Protein AF-A0A932VDC8-F1 (afdb_monomer_lite)

Radius of gyration: 14.61 Å; chains: 1; bounding box: 31×28×35 Å

Foldseek 3Di:
DPPVVVVVVVVQQAAQKDADPPPGIFGDDPDPVVRVVVRVVVVVVVVVVVVVVVVDDDDDDDPVVVVVVVVVCVVVVHDGSNRD

Structure (mmCIF, N/CA/C/O backbone):
data_AF-A0A932VDC8-F1
#
_entry.id   AF-A0A932VDC8-F1
#
loop_
_atom_site.group_PDB
_atom_site.id
_atom_site.type_symbol
_atom_site.label_atom_id
_atom_site.label_alt_id
_atom_site.label_comp_id
_atom_site.label_asym_id
_atom_site.label_entity_id
_atom_site.label_seq_id
_atom_site.pdbx_PDB_ins_code
_atom_site.Cartn_x
_atom_site.Cartn_y
_atom_site.Cartn_z
_atom_site.occupancy
_atom_site.B_iso_or_equiv
_atom_site.auth_seq_id
_atom_site.auth_comp_id
_atom_site.auth_asym_id
_atom_site.auth_atom_id
_atom_site.pdbx_PDB_model_num
ATOM 1 N N . MET A 1 1 ? 9.263 -21.462 12.303 1.00 43.41 1 MET A N 1
ATOM 2 C CA . MET A 1 1 ? 10.154 -20.406 11.784 1.00 43.41 1 MET A CA 1
ATOM 3 C C . MET A 1 1 ? 9.851 -20.283 10.303 1.00 43.41 1 MET A C 1
ATOM 5 O O . MET A 1 1 ? 10.147 -21.209 9.560 1.00 43.41 1 MET A O 1
ATOM 9 N N . VAL A 1 2 ? 9.080 -19.271 9.906 1.00 54.66 2 VAL A N 1
ATOM 10 C CA . VAL A 1 2 ? 8.683 -19.103 8.499 1.00 54.66 2 VAL A CA 1
ATOM 11 C C . VAL A 1 2 ? 9.926 -18.638 7.748 1.00 54.66 2 VAL A C 1
ATOM 13 O O . VAL A 1 2 ? 10.562 -17.690 8.189 1.00 54.66 2 VAL A O 1
ATOM 16 N N . ASN A 1 3 ? 10.309 -19.325 6.675 1.00 58.72 3 ASN A N 1
ATOM 17 C CA . ASN A 1 3 ? 11.475 -18.940 5.885 1.00 58.72 3 ASN A CA 1
ATOM 18 C C . ASN A 1 3 ? 11.149 -17.620 5.158 1.00 58.72 3 ASN A C 1
ATOM 20 O O . ASN A 1 3 ? 10.338 -17.612 4.228 1.00 58.72 3 ASN A O 1
ATOM 24 N N . GLU A 1 4 ? 11.716 -16.502 5.615 1.00 60.88 4 GLU A N 1
ATOM 25 C CA . GLU A 1 4 ? 11.383 -15.137 5.169 1.00 60.88 4 GLU A CA 1
ATOM 26 C C . GLU A 1 4 ? 11.448 -14.923 3.637 1.00 60.88 4 GLU A C 1
ATOM 28 O O . GLU A 1 4 ? 10.536 -14.287 3.096 1.00 60.88 4 GLU A O 1
ATOM 33 N N . PRO A 1 5 ? 12.402 -15.516 2.883 1.00 69.38 5 PRO A N 1
ATOM 34 C CA . PRO A 1 5 ? 12.442 -15.422 1.421 1.00 69.38 5 PRO A CA 1
ATOM 35 C C . PRO A 1 5 ? 11.224 -16.057 0.735 1.00 69.38 5 PRO A C 1
ATOM 37 O O . PRO A 1 5 ? 10.724 -15.542 -0.266 1.00 69.38 5 PRO A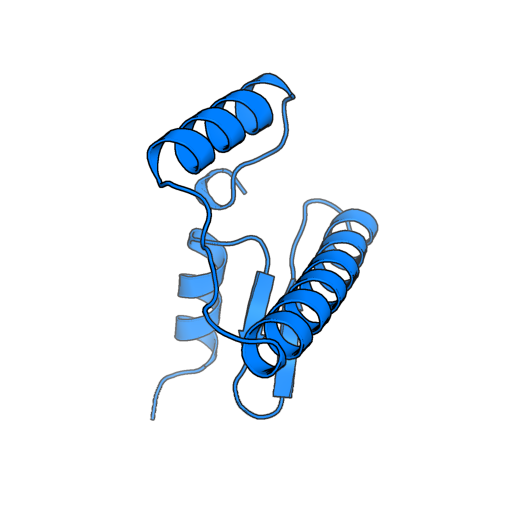 O 1
ATOM 40 N N . ALA A 1 6 ? 10.707 -17.164 1.278 1.00 78.44 6 ALA A N 1
ATOM 41 C CA . ALA A 1 6 ? 9.551 -17.854 0.708 1.00 78.44 6 ALA A CA 1
ATOM 42 C C . ALA A 1 6 ? 8.259 -17.042 0.899 1.00 78.44 6 ALA A C 1
ATOM 44 O O . ALA A 1 6 ? 7.408 -17.004 0.007 1.00 78.44 6 ALA A O 1
ATOM 45 N N . ALA A 1 7 ? 8.133 -16.355 2.040 1.00 84.88 7 ALA A N 1
ATOM 46 C CA . ALA A 1 7 ? 7.008 -15.469 2.322 1.00 84.88 7 ALA A CA 1
ATOM 47 C C . ALA A 1 7 ? 7.009 -14.239 1.400 1.00 84.88 7 ALA A C 1
ATOM 49 O O . ALA A 1 7 ? 5.966 -13.902 0.833 1.00 84.88 7 ALA A O 1
ATOM 50 N N . LEU A 1 8 ? 8.178 -13.623 1.184 1.00 85.94 8 LEU A N 1
ATOM 51 C CA . LEU A 1 8 ? 8.318 -12.496 0.261 1.00 85.94 8 LEU A CA 1
ATOM 52 C C . LEU A 1 8 ? 7.987 -12.905 -1.179 1.00 85.94 8 LEU A C 1
ATOM 54 O O . LEU A 1 8 ? 7.202 -12.229 -1.837 1.00 85.94 8 LEU A O 1
ATOM 58 N N . GLY A 1 9 ? 8.487 -14.053 -1.647 1.00 87.31 9 GLY A N 1
ATOM 59 C CA . GLY A 1 9 ? 8.149 -14.573 -2.976 1.00 87.31 9 GLY A CA 1
ATOM 60 C C . GLY A 1 9 ? 6.651 -14.856 -3.162 1.00 87.31 9 GLY A C 1
ATOM 61 O O . GLY A 1 9 ? 6.107 -14.654 -4.246 1.00 87.31 9 GLY A O 1
ATOM 62 N N . ALA A 1 10 ? 5.947 -15.295 -2.114 1.00 87.62 10 ALA A N 1
ATOM 63 C CA . ALA A 1 10 ? 4.495 -15.470 -2.162 1.00 87.62 10 ALA A CA 1
ATOM 64 C C . ALA A 1 10 ? 3.736 -14.134 -2.201 1.00 87.62 10 ALA A C 1
ATOM 66 O O . ALA A 1 10 ? 2.725 -14.029 -2.895 1.00 87.62 10 ALA A O 1
ATOM 67 N N . ALA A 1 11 ? 4.214 -13.116 -1.482 1.00 88.19 11 ALA A N 1
ATOM 68 C CA . ALA A 1 11 ? 3.664 -11.766 -1.556 1.00 88.19 11 ALA A CA 1
ATOM 69 C C . ALA A 1 11 ? 3.909 -11.126 -2.935 1.00 88.19 11 ALA A C 1
ATOM 71 O O . ALA A 1 11 ? 2.990 -10.519 -3.486 1.00 88.19 11 ALA A O 1
ATOM 72 N N . ALA A 1 12 ? 5.096 -11.356 -3.512 1.00 87.81 12 ALA A N 1
ATOM 73 C CA . ALA A 1 12 ? 5.506 -10.887 -4.835 1.00 87.81 12 ALA A CA 1
ATOM 74 C C . ALA A 1 12 ? 4.508 -11.244 -5.940 1.00 87.81 12 ALA A C 1
ATOM 76 O O . ALA A 1 12 ? 4.185 -10.405 -6.770 1.00 87.81 12 ALA A O 1
ATOM 77 N N . ARG A 1 13 ? 3.955 -12.462 -5.888 1.00 87.00 13 ARG A N 1
ATOM 78 C CA . ARG A 1 13 ? 2.990 -12.968 -6.877 1.00 87.00 13 ARG A CA 1
ATOM 79 C C . ARG A 1 13 ? 1.572 -12.402 -6.750 1.00 87.00 13 ARG A C 1
ATOM 81 O O . ARG A 1 13 ? 0.745 -12.677 -7.607 1.00 87.00 13 ARG A O 1
ATOM 88 N N . ARG A 1 14 ? 1.245 -11.705 -5.656 1.00 87.12 14 ARG A N 1
ATOM 89 C CA . ARG A 1 14 ? -0.136 -11.267 -5.352 1.00 87.12 14 ARG A CA 1
ATOM 90 C C . ARG A 1 14 ? -0.306 -9.759 -5.280 1.00 87.12 14 ARG A C 1
ATOM 92 O O . ARG A 1 14 ? -1.424 -9.268 -5.388 1.00 87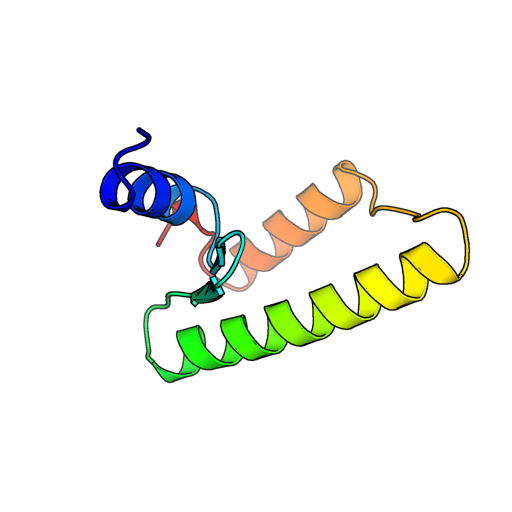.12 14 ARG A O 1
ATOM 99 N N . ALA A 1 15 ? 0.767 -9.028 -5.011 1.00 90.50 15 ALA A N 1
ATOM 100 C CA . ALA A 1 15 ? 0.726 -7.587 -4.813 1.00 90.50 15 ALA A CA 1
ATOM 101 C C . ALA A 1 15 ? 1.900 -6.908 -5.525 1.00 90.50 15 ALA A C 1
ATOM 103 O O . ALA A 1 15 ? 2.754 -7.567 -6.099 1.00 90.50 15 ALA A O 1
ATOM 104 N N . SER A 1 16 ? 1.935 -5.579 -5.529 1.00 92.19 16 SER A N 1
ATOM 105 C CA . SER A 1 16 ? 3.120 -4.828 -5.977 1.00 92.19 16 SER A CA 1
ATOM 106 C C . SER A 1 16 ? 3.959 -4.297 -4.810 1.00 92.19 16 SER A C 1
ATOM 108 O O . SER A 1 16 ? 4.990 -3.663 -5.025 1.00 92.19 16 SER A O 1
ATOM 110 N N . ALA A 1 17 ? 3.484 -4.528 -3.586 1.00 94.19 17 ALA A N 1
ATOM 111 C CA . ALA A 1 17 ? 4.144 -4.193 -2.339 1.00 94.19 17 ALA A CA 1
ATOM 112 C C . ALA A 1 17 ? 3.592 -5.062 -1.199 1.00 94.19 17 ALA A C 1
ATOM 114 O O . ALA A 1 17 ? 2.473 -5.576 -1.286 1.00 94.19 17 ALA A O 1
ATOM 115 N N . CYS A 1 18 ? 4.349 -5.209 -0.116 1.00 94.75 18 CYS A N 1
ATOM 116 C CA . CYS A 1 18 ? 3.902 -5.885 1.096 1.00 94.75 18 CYS A CA 1
ATOM 117 C C . CYS A 1 18 ? 4.450 -5.223 2.361 1.00 94.75 18 CYS A C 1
ATOM 119 O O . CYS A 1 18 ? 5.579 -4.732 2.385 1.00 94.75 18 CYS A O 1
ATOM 121 N N . LEU A 1 19 ? 3.651 -5.277 3.428 1.00 94.94 19 LEU A N 1
ATOM 122 C CA . LEU A 1 19 ? 4.070 -4.895 4.772 1.00 94.94 19 LEU A CA 1
ATOM 123 C C . LEU A 1 19 ? 4.811 -6.058 5.439 1.00 94.94 19 LEU A C 1
ATOM 125 O O . LEU A 1 19 ? 4.378 -7.209 5.359 1.00 94.94 19 LEU A O 1
ATOM 129 N N . VAL A 1 20 ? 5.896 -5.740 6.137 1.00 93.06 20 VAL A N 1
ATOM 130 C CA . VAL A 1 20 ? 6.701 -6.669 6.929 1.00 93.06 20 VAL A CA 1
ATOM 131 C C . VAL A 1 20 ? 6.519 -6.322 8.396 1.00 93.06 20 VAL A C 1
ATOM 133 O O . VAL A 1 20 ? 6.886 -5.234 8.845 1.00 93.06 20 VAL A O 1
ATOM 136 N N . GLN A 1 21 ? 5.944 -7.255 9.152 1.00 91.81 21 GLN A N 1
ATOM 137 C CA . GLN A 1 21 ? 5.696 -7.060 10.574 1.00 91.81 21 GLN A CA 1
ATOM 138 C C . GLN A 1 21 ? 7.002 -6.736 11.315 1.00 91.81 21 GLN A C 1
ATOM 140 O O . GLN A 1 21 ? 7.978 -7.472 11.208 1.00 91.81 21 GLN A O 1
ATOM 145 N N . GLY A 1 22 ? 7.000 -5.636 12.074 1.00 91.69 22 GLY A N 1
ATOM 146 C CA . GLY A 1 22 ? 8.154 -5.200 12.865 1.00 91.69 22 GLY A CA 1
ATOM 147 C C . GLY A 1 22 ? 9.296 -4.569 12.063 1.00 91.69 22 GLY A C 1
ATOM 148 O O . GLY A 1 22 ? 10.351 -4.335 12.641 1.00 91.69 22 GLY A O 1
ATOM 149 N N . ASN A 1 23 ? 9.111 -4.299 10.766 1.00 91.50 23 ASN A N 1
ATOM 150 C CA . ASN A 1 23 ? 10.141 -3.681 9.933 1.00 91.50 23 ASN A CA 1
ATOM 151 C C . ASN A 1 23 ? 9.579 -2.515 9.106 1.00 91.50 23 ASN A C 1
ATOM 153 O O . ASN A 1 23 ? 9.690 -1.362 9.510 1.00 91.50 23 ASN A O 1
ATOM 157 N N . GLY A 1 24 ? 8.937 -2.799 7.973 1.00 92.75 24 GLY A N 1
ATOM 158 C CA . GLY A 1 24 ? 8.530 -1.755 7.037 1.00 92.75 24 GLY A CA 1
ATOM 159 C C . GLY A 1 24 ? 7.851 -2.307 5.792 1.00 92.75 24 GLY A C 1
ATOM 160 O O . GLY A 1 24 ? 7.040 -3.228 5.879 1.00 92.75 24 GLY A O 1
ATOM 161 N N . VAL A 1 25 ? 8.176 -1.739 4.632 1.00 95.75 25 VAL A N 1
ATOM 162 C CA . VAL A 1 25 ? 7.534 -2.047 3.347 1.00 95.75 25 VAL A CA 1
ATOM 163 C C . VAL A 1 25 ? 8.570 -2.538 2.346 1.00 95.75 25 VAL A C 1
ATOM 165 O O . VAL A 1 25 ? 9.630 -1.936 2.200 1.00 95.75 25 VAL A O 1
ATOM 168 N N . PHE A 1 26 ? 8.229 -3.589 1.603 1.00 95.25 26 PHE A N 1
ATOM 169 C CA . PHE A 1 26 ? 8.883 -3.900 0.334 1.00 95.25 26 PHE A CA 1
ATOM 170 C C . PHE A 1 26 ? 7.941 -3.562 -0.814 1.00 95.25 26 PHE A C 1
ATOM 172 O O . PHE A 1 26 ? 6.757 -3.882 -0.743 1.00 95.25 26 PHE A O 1
ATOM 179 N N . ALA A 1 27 ? 8.468 -2.958 -1.875 1.00 94.69 27 ALA A N 1
ATOM 180 C CA . ALA A 1 27 ? 7.761 -2.727 -3.127 1.00 94.69 27 ALA A CA 1
ATOM 181 C C . ALA A 1 27 ? 8.678 -3.058 -4.305 1.00 94.69 27 ALA A C 1
ATOM 183 O O . ALA A 1 27 ? 9.901 -2.961 -4.208 1.00 94.69 27 ALA A O 1
ATOM 184 N N . TRP A 1 28 ? 8.079 -3.464 -5.414 1.00 92.44 28 TRP A N 1
ATOM 185 C CA . TRP A 1 28 ? 8.781 -3.814 -6.647 1.00 92.44 28 TRP A CA 1
ATOM 186 C C . TRP A 1 28 ? 8.098 -3.143 -7.829 1.00 92.44 28 TRP A C 1
ATOM 188 O O . TRP A 1 28 ? 6.981 -2.640 -7.705 1.00 92.44 28 TRP A O 1
ATOM 198 N N . GLY A 1 29 ? 8.768 -3.110 -8.975 1.00 90.06 29 GLY A N 1
ATOM 199 C CA . GLY A 1 29 ? 8.271 -2.523 -10.212 1.00 90.06 29 GLY A CA 1
ATOM 200 C C . GLY A 1 29 ? 9.225 -2.774 -11.370 1.00 90.06 29 GLY A C 1
ATOM 201 O O . GLY A 1 29 ? 10.334 -3.262 -11.173 1.00 90.06 29 GLY A O 1
ATOM 202 N N . THR A 1 30 ? 8.793 -2.429 -12.578 1.00 90.44 30 T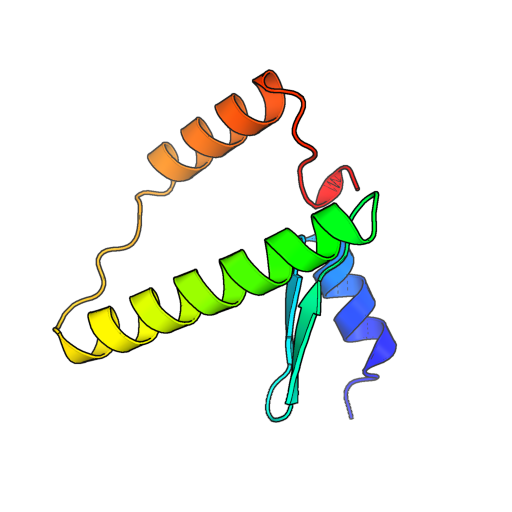HR A N 1
ATOM 203 C CA . THR A 1 30 ? 9.608 -2.535 -13.798 1.00 90.44 30 THR A CA 1
ATOM 204 C C . THR A 1 30 ? 10.700 -1.462 -13.869 1.00 90.44 30 THR A C 1
ATOM 206 O O . THR A 1 30 ? 11.576 -1.526 -14.725 1.00 90.44 30 THR A O 1
ATOM 209 N N . SER A 1 31 ? 10.652 -0.469 -12.977 1.00 93.25 31 SER A N 1
ATOM 210 C CA . SER A 1 31 ? 11.686 0.541 -12.768 1.00 93.25 31 SER A CA 1
ATOM 211 C C . SER A 1 31 ? 11.792 0.898 -11.283 1.00 93.25 31 SER A C 1
ATOM 213 O O . SER A 1 31 ? 10.845 0.705 -10.513 1.00 93.25 31 SER A O 1
ATOM 215 N N . VAL A 1 32 ? 12.941 1.452 -10.886 1.00 96.31 32 VAL A N 1
ATOM 216 C CA . VAL A 1 32 ? 13.156 1.967 -9.522 1.00 96.31 32 VAL A CA 1
ATOM 217 C C . VAL A 1 32 ? 12.141 3.060 -9.190 1.00 96.31 32 VAL A C 1
ATOM 219 O O . VAL A 1 32 ? 11.568 3.046 -8.107 1.00 96.31 32 VAL A O 1
ATOM 222 N N . GLU A 1 33 ? 11.863 3.955 -10.139 1.00 96.00 33 GLU A N 1
ATOM 223 C CA . GLU A 1 33 ? 10.845 5.000 -9.994 1.00 96.00 33 GLU A CA 1
ATOM 224 C C . GLU A 1 33 ? 9.463 4.403 -9.702 1.00 96.00 33 GLU A C 1
ATOM 226 O O . GLU A 1 33 ? 8.801 4.805 -8.750 1.00 96.00 33 GLU A O 1
ATOM 231 N N . GLN A 1 34 ? 9.043 3.380 -10.453 1.00 92.06 34 GLN A N 1
ATOM 232 C CA . GLN A 1 34 ? 7.756 2.731 -10.213 1.00 92.06 34 GLN A CA 1
ATOM 233 C C . GLN A 1 34 ? 7.707 2.054 -8.836 1.00 92.06 34 GLN A C 1
ATOM 235 O O . GLN A 1 34 ? 6.684 2.128 -8.152 1.00 92.06 34 GLN A O 1
ATOM 240 N N . ALA A 1 35 ? 8.788 1.387 -8.424 1.00 94.81 35 ALA A N 1
ATOM 241 C CA . ALA A 1 35 ? 8.876 0.789 -7.095 1.00 94.81 35 ALA A CA 1
ATOM 242 C C . ALA A 1 35 ? 8.788 1.863 -5.996 1.00 94.81 35 ALA A C 1
ATOM 244 O O . ALA A 1 35 ? 8.064 1.675 -5.021 1.00 94.81 35 ALA A O 1
ATOM 245 N N . TYR A 1 36 ? 9.448 3.008 -6.186 1.00 97.25 36 TYR A N 1
ATOM 246 C CA . TYR A 1 36 ? 9.415 4.137 -5.258 1.00 97.25 36 TYR A CA 1
ATOM 247 C C . TYR A 1 36 ? 8.012 4.745 -5.128 1.00 97.25 36 TYR A C 1
ATOM 249 O O . TYR A 1 36 ? 7.491 4.842 -4.020 1.00 97.25 36 TYR A O 1
ATOM 257 N N . LEU A 1 37 ? 7.338 5.029 -6.248 1.00 95.75 37 LEU A N 1
ATOM 258 C CA . LEU A 1 37 ? 5.954 5.527 -6.252 1.00 95.75 37 LEU A CA 1
ATOM 259 C C . LEU A 1 37 ? 4.985 4.565 -5.543 1.00 95.75 37 LEU A C 1
ATOM 261 O O . LEU A 1 37 ? 4.009 4.982 -4.922 1.00 95.75 37 LEU A O 1
ATOM 265 N N . ARG A 1 38 ? 5.246 3.254 -5.609 1.00 94.81 38 ARG A N 1
ATOM 266 C CA . ARG A 1 38 ? 4.462 2.247 -4.877 1.00 94.81 38 ARG A CA 1
ATOM 267 C C . ARG A 1 38 ? 4.720 2.290 -3.373 1.00 94.81 38 ARG A C 1
ATOM 269 O O . ARG A 1 38 ? 3.775 2.066 -2.623 1.00 94.81 38 ARG A O 1
ATOM 276 N N . VAL A 1 39 ? 5.942 2.596 -2.928 1.00 97.31 39 VAL A N 1
ATOM 277 C CA . VAL A 1 39 ? 6.226 2.845 -1.503 1.00 97.31 39 VAL A CA 1
ATOM 278 C C . VAL A 1 39 ? 5.457 4.072 -1.016 1.00 97.31 39 VAL A C 1
ATOM 280 O O . VAL A 1 39 ? 4.758 3.969 -0.010 1.00 97.31 39 VAL A O 1
ATOM 283 N N . GLU A 1 40 ? 5.508 5.189 -1.748 1.00 98.00 40 GLU A N 1
ATOM 284 C CA . GLU A 1 40 ? 4.756 6.406 -1.397 1.00 98.00 40 GLU A CA 1
ATOM 285 C C . GLU A 1 40 ? 3.249 6.141 -1.304 1.00 98.00 40 GLU A C 1
ATOM 287 O O . GLU A 1 40 ? 2.593 6.549 -0.344 1.00 98.00 40 GLU A O 1
ATOM 292 N N . LEU A 1 41 ? 2.697 5.397 -2.268 1.00 96.75 41 LEU A N 1
ATOM 293 C CA . LEU A 1 41 ? 1.286 5.023 -2.254 1.00 96.75 41 LEU A CA 1
ATOM 294 C C . LEU A 1 41 ? 0.932 4.165 -1.033 1.00 96.75 41 LEU A C 1
ATOM 296 O O . LEU A 1 41 ? -0.114 4.383 -0.422 1.00 96.75 41 LEU A O 1
ATOM 300 N N . VAL A 1 42 ? 1.771 3.187 -0.674 1.00 97.44 42 VAL A N 1
ATOM 301 C CA . VAL A 1 42 ? 1.537 2.351 0.512 1.00 97.44 42 VAL A CA 1
ATOM 302 C C . VAL A 1 42 ? 1.534 3.198 1.780 1.00 97.44 42 VAL A C 1
ATOM 304 O O . VAL A 1 42 ? 0.631 3.023 2.594 1.00 97.44 42 VAL A O 1
ATOM 307 N N . GLU A 1 43 ? 2.480 4.126 1.930 1.00 97.94 43 GLU A N 1
ATOM 308 C CA . GLU A 1 43 ? 2.534 5.032 3.083 1.00 97.94 43 GLU A CA 1
ATOM 309 C C . GLU A 1 43 ? 1.269 5.892 3.170 1.00 97.94 43 GLU A C 1
ATOM 311 O O . GLU A 1 43 ? 0.606 5.943 4.208 1.00 97.94 43 GLU A O 1
ATOM 316 N N . HIS A 1 44 ? 0.859 6.490 2.050 1.00 98.19 44 HIS A N 1
ATOM 317 C CA . HIS A 1 44 ? -0.345 7.313 2.005 1.00 98.19 44 HIS A CA 1
ATOM 318 C C . HIS A 1 44 ? -1.607 6.514 2.374 1.00 98.19 44 HIS A C 1
ATOM 320 O O . HIS A 1 44 ? -2.439 6.967 3.164 1.00 98.19 44 HIS A O 1
ATOM 326 N N . LEU A 1 45 ? -1.741 5.289 1.854 1.00 96.19 45 LEU A N 1
ATOM 327 C CA . LEU A 1 45 ? -2.857 4.401 2.185 1.00 96.19 45 LEU A CA 1
ATOM 328 C C . LEU A 1 45 ? -2.816 3.932 3.643 1.00 96.19 45 LEU A C 1
ATOM 330 O O . LEU A 1 45 ? -3.868 3.849 4.278 1.00 96.19 45 LEU A O 1
ATOM 334 N N . ALA A 1 46 ? -1.632 3.641 4.187 1.00 96.50 46 ALA A N 1
ATOM 335 C CA . ALA A 1 46 ? -1.464 3.264 5.586 1.00 96.50 46 ALA A CA 1
ATOM 336 C C . ALA A 1 46 ? -1.887 4.409 6.513 1.00 96.50 46 ALA A C 1
ATOM 338 O O . ALA A 1 46 ? -2.642 4.182 7.461 1.00 96.50 46 ALA A O 1
ATOM 339 N N . GLN A 1 47 ? -1.488 5.642 6.195 1.00 97.12 47 GLN A N 1
ATOM 340 C CA . GLN A 1 47 ? -1.901 6.834 6.927 1.00 97.12 47 GLN A CA 1
ATOM 341 C C . GLN A 1 47 ? -3.425 7.019 6.885 1.00 97.12 47 GLN A C 1
ATOM 343 O O . GLN A 1 47 ? -4.048 7.158 7.940 1.00 97.12 47 GLN A O 1
ATOM 348 N N . ILE A 1 48 ? -4.042 6.956 5.696 1.00 96.19 48 ILE A N 1
ATOM 349 C CA . ILE A 1 48 ? -5.507 7.028 5.545 1.00 96.19 48 ILE A CA 1
ATOM 350 C C . ILE A 1 48 ? -6.186 5.945 6.382 1.00 96.19 48 ILE A C 1
ATOM 352 O O . ILE A 1 48 ? -7.130 6.236 7.114 1.00 96.19 48 ILE A O 1
ATOM 356 N N . TYR A 1 49 ? -5.712 4.702 6.294 1.00 95.69 49 TYR A N 1
ATOM 357 C CA . TYR A 1 49 ? -6.297 3.575 7.009 1.00 95.69 49 TYR A CA 1
ATOM 358 C C . TYR A 1 49 ? -6.226 3.763 8.526 1.00 95.69 49 TYR A C 1
ATOM 360 O O . TYR A 1 49 ? -7.226 3.557 9.214 1.00 95.69 49 TYR A O 1
ATOM 368 N N . LEU A 1 50 ? -5.072 4.179 9.055 1.00 95.44 50 LEU A N 1
ATOM 369 C CA . LEU A 1 50 ? -4.892 4.420 10.486 1.00 95.44 50 LEU A CA 1
ATOM 370 C C . LEU A 1 50 ? -5.790 5.560 10.976 1.00 95.44 50 LEU A C 1
ATOM 372 O O . LEU A 1 50 ? -6.490 5.386 11.972 1.00 95.44 50 LEU A O 1
ATOM 376 N N . LEU A 1 51 ? -5.845 6.678 10.246 1.00 96.19 51 LEU A N 1
ATOM 377 C CA . LEU A 1 51 ? -6.725 7.802 10.575 1.00 96.19 51 LEU A CA 1
ATOM 378 C C . LEU A 1 51 ? -8.203 7.391 10.532 1.00 96.19 51 LEU A C 1
ATOM 380 O O . LEU A 1 51 ? -8.937 7.606 11.497 1.00 96.19 51 LEU A O 1
ATOM 384 N N . ALA A 1 52 ? -8.638 6.727 9.461 1.00 95.31 52 ALA A N 1
ATOM 385 C CA . ALA A 1 52 ? -10.018 6.274 9.307 1.00 95.31 52 ALA A CA 1
ATOM 386 C C . ALA A 1 52 ? -10.418 5.257 10.387 1.00 95.31 52 ALA A C 1
ATOM 388 O O . ALA A 1 52 ? -11.518 5.341 10.931 1.00 95.31 52 ALA A O 1
ATOM 389 N N . LYS A 1 53 ? -9.508 4.346 10.761 1.00 95.12 53 LYS A N 1
ATOM 390 C CA . LYS A 1 53 ? -9.721 3.386 11.851 1.00 95.12 53 LYS A CA 1
ATOM 391 C C . LYS A 1 53 ? -9.953 4.087 13.191 1.00 95.12 53 LYS A C 1
ATOM 393 O O . LYS A 1 53 ? -10.744 3.601 13.993 1.00 95.12 53 LYS A O 1
ATOM 398 N N . THR A 1 54 ? -9.280 5.212 13.440 1.00 94.75 54 THR A N 1
ATOM 399 C CA . THR A 1 54 ? -9.502 6.009 14.660 1.00 94.75 54 THR A CA 1
ATOM 400 C C . THR A 1 54 ? -10.777 6.852 14.611 1.00 94.75 54 THR A C 1
ATOM 402 O O . THR A 1 54 ? -11.334 7.163 15.658 1.00 94.75 54 THR A O 1
ATOM 405 N N . ALA A 1 55 ? -11.267 7.190 13.415 1.00 94.06 55 ALA A N 1
ATOM 406 C CA . ALA A 1 55 ? -12.456 8.018 13.229 1.00 94.06 55 ALA A CA 1
ATOM 407 C C . ALA A 1 55 ? -13.787 7.246 13.347 1.00 94.06 55 ALA A C 1
ATOM 409 O O . ALA A 1 55 ? -14.830 7.868 13.543 1.00 94.06 55 ALA A O 1
ATOM 410 N N . GLY A 1 56 ? -13.780 5.913 13.225 1.00 92.31 56 GLY A N 1
ATOM 411 C CA . GLY A 1 56 ? -14.977 5.082 13.376 1.00 92.31 56 GLY A CA 1
ATOM 412 C C . GLY A 1 56 ? -14.951 3.816 12.521 1.00 92.31 56 GLY A C 1
ATOM 413 O O . GLY A 1 56 ? -13.906 3.205 12.300 1.00 92.31 56 GLY A O 1
ATOM 414 N N . THR A 1 57 ? -16.124 3.396 12.042 1.00 91.31 57 THR A N 1
ATOM 415 C CA . THR A 1 57 ? -16.256 2.188 11.218 1.00 91.31 57 THR A CA 1
ATOM 416 C C . THR A 1 57 ? -15.622 2.389 9.844 1.00 91.31 57 THR A C 1
ATOM 418 O O . THR A 1 57 ? -16.060 3.227 9.055 1.00 91.31 57 THR A O 1
ATOM 421 N N . LEU A 1 58 ? -14.627 1.560 9.527 1.00 93.56 58 LEU A N 1
ATOM 422 C CA . LEU A 1 58 ? -14.011 1.513 8.205 1.00 93.56 58 LEU A CA 1
ATOM 423 C C . LEU A 1 58 ? -15.021 1.038 7.156 1.00 93.56 58 LEU A C 1
ATOM 425 O O . LEU A 1 58 ? -15.541 -0.076 7.229 1.00 93.56 58 LEU A O 1
ATOM 429 N N . ARG A 1 59 ? -15.257 1.872 6.142 1.00 91.44 59 ARG A N 1
ATOM 430 C CA . ARG A 1 59 ? -16.053 1.508 4.970 1.00 91.44 59 ARG A CA 1
ATOM 431 C C . ARG A 1 59 ? -15.131 1.094 3.831 1.00 91.44 59 ARG A C 1
ATOM 433 O O . ARG A 1 59 ? -14.593 1.938 3.122 1.00 91.44 59 ARG A O 1
ATOM 440 N N . ASN A 1 60 ? -14.981 -0.213 3.649 1.00 90.44 60 ASN A N 1
ATOM 441 C CA . ASN A 1 60 ? -14.232 -0.760 2.522 1.00 90.44 60 ASN A CA 1
ATOM 442 C C . ASN A 1 60 ? -14.982 -0.557 1.201 1.00 90.44 60 ASN A C 1
ATOM 444 O O . ASN A 1 60 ? -16.212 -0.449 1.172 1.00 90.44 60 ASN A O 1
ATOM 448 N N . LEU A 1 61 ? -14.227 -0.539 0.101 1.00 92.44 61 LEU A N 1
ATOM 449 C CA . LEU A 1 61 ? -14.810 -0.529 -1.232 1.00 92.44 61 LEU A CA 1
ATOM 450 C C . LEU A 1 61 ? -15.506 -1.881 -1.500 1.00 92.44 61 LEU A C 1
ATOM 452 O O . LEU A 1 61 ? -14.904 -2.925 -1.234 1.00 92.44 61 LEU A O 1
ATOM 456 N N . PRO A 1 62 ? -16.748 -1.886 -2.017 1.00 95.81 62 PRO A N 1
ATOM 457 C CA . PRO A 1 62 ? -17.416 -3.107 -2.459 1.00 95.81 62 PRO A CA 1
ATOM 458 C C . PRO A 1 62 ? -16.584 -3.890 -3.489 1.00 95.81 62 PRO A C 1
ATOM 460 O O . PRO A 1 62 ? -15.886 -3.296 -4.315 1.00 95.81 62 PRO A O 1
ATOM 463 N N . LEU A 1 63 ? -16.633 -5.225 -3.440 1.00 93.38 63 LEU A N 1
ATOM 464 C CA . LEU A 1 63 ? -15.786 -6.090 -4.277 1.00 93.38 63 LEU A CA 1
ATOM 465 C C . LEU A 1 63 ? -16.066 -5.939 -5.781 1.00 93.38 63 LEU A C 1
ATOM 467 O O . LEU A 1 63 ? -15.146 -6.027 -6.589 1.00 93.38 63 LEU A O 1
ATOM 471 N N . ASP A 1 64 ? -17.312 -5.665 -6.156 1.00 95.75 64 ASP A N 1
ATOM 472 C CA . ASP A 1 64 ? -17.734 -5.348 -7.525 1.00 95.75 64 ASP A CA 1
ATOM 473 C C . ASP A 1 64 ? -17.095 -4.045 -8.034 1.00 95.75 64 ASP A C 1
ATOM 475 O O . ASP A 1 64 ? -16.595 -3.986 -9.160 1.00 95.75 64 ASP A O 1
ATOM 479 N N . ALA A 1 65 ? -17.020 -3.019 -7.183 1.00 95.56 65 ALA A N 1
ATOM 480 C CA . ALA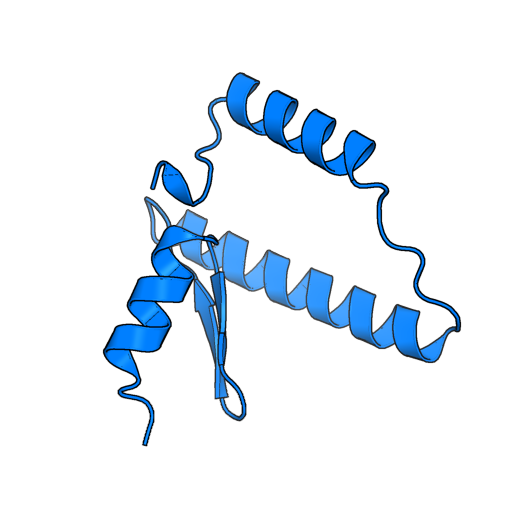 A 1 65 ? -16.322 -1.781 -7.508 1.00 95.56 65 ALA A CA 1
ATOM 481 C C . ALA A 1 65 ? -14.801 -1.992 -7.621 1.00 95.56 65 ALA A C 1
ATOM 483 O O . ALA A 1 65 ? -14.175 -1.424 -8.519 1.00 95.56 65 ALA A O 1
ATOM 484 N N . VAL A 1 66 ? -14.201 -2.838 -6.772 1.00 92.75 66 VAL A N 1
ATOM 485 C CA . VAL A 1 66 ? -12.783 -3.227 -6.900 1.00 92.75 66 VAL A CA 1
ATOM 486 C C . VAL A 1 66 ? -12.533 -3.919 -8.242 1.00 92.75 66 VAL A C 1
ATOM 488 O O . VAL A 1 66 ? -11.606 -3.530 -8.950 1.00 92.75 66 VAL A O 1
ATOM 491 N N . ALA A 1 67 ? -13.371 -4.886 -8.625 1.00 91.44 67 ALA A N 1
ATOM 492 C CA . ALA A 1 67 ? -13.247 -5.594 -9.900 1.00 91.44 67 ALA A CA 1
ATOM 493 C C . ALA A 1 67 ? -13.303 -4.628 -11.097 1.00 91.44 67 ALA A C 1
ATOM 495 O O . ALA A 1 67 ? -12.428 -4.661 -11.961 1.00 91.44 67 ALA A O 1
ATOM 496 N N . LEU A 1 68 ? -14.249 -3.680 -11.093 1.00 94.44 68 LEU A N 1
ATOM 497 C CA . LEU A 1 68 ? -14.346 -2.649 -12.131 1.00 94.44 68 LEU A CA 1
ATOM 498 C C . LEU A 1 68 ? -13.080 -1.780 -12.220 1.00 94.44 68 LEU A C 1
ATOM 500 O O . LEU A 1 68 ? -12.657 -1.398 -13.315 1.00 94.44 68 LEU A O 1
ATOM 504 N N . LEU A 1 69 ? -12.475 -1.433 -11.080 1.00 92.19 69 LEU A N 1
ATOM 505 C CA 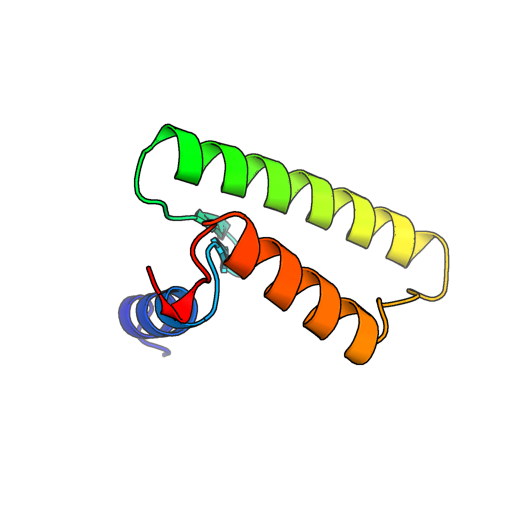. LEU A 1 69 ? -11.221 -0.678 -11.055 1.00 92.19 69 LEU A CA 1
ATOM 506 C C . LEU A 1 69 ? -10.047 -1.504 -11.591 1.00 92.19 69 LEU A C 1
ATOM 508 O O . LEU A 1 69 ? -9.199 -0.950 -12.292 1.00 92.19 69 LEU A O 1
ATOM 512 N N . MET A 1 70 ? -10.005 -2.810 -11.311 1.00 90.00 70 MET A N 1
ATOM 513 C CA . MET A 1 70 ? -8.974 -3.702 -11.852 1.00 90.00 70 MET A CA 1
ATOM 514 C C . MET A 1 70 ? -9.096 -3.841 -13.375 1.00 90.00 70 MET A C 1
ATOM 516 O O . MET A 1 70 ? -8.092 -3.720 -14.077 1.00 90.00 70 MET A O 1
ATOM 520 N N . ASP A 1 71 ? -10.313 -3.953 -13.908 1.00 91.44 71 ASP A N 1
ATOM 521 C CA . ASP A 1 71 ? -10.544 -3.965 -15.358 1.00 91.44 71 ASP A CA 1
ATOM 522 C C . ASP A 1 71 ? -10.088 -2.664 -16.030 1.00 91.44 71 ASP A C 1
ATOM 524 O O . ASP A 1 71 ? -9.460 -2.682 -17.093 1.00 91.44 71 ASP A O 1
ATOM 528 N N . LYS A 1 72 ? -10.379 -1.510 -15.413 1.00 92.62 72 LYS A N 1
ATOM 529 C CA . LYS A 1 72 ? -9.911 -0.205 -15.908 1.00 92.62 72 LYS A CA 1
ATOM 530 C C . LYS A 1 72 ? -8.388 -0.104 -15.880 1.00 92.62 72 LYS A C 1
ATOM 532 O O . LYS A 1 72 ? -7.804 0.372 -16.851 1.00 92.62 72 LYS A O 1
ATOM 537 N N . ARG A 1 73 ? -7.751 -0.578 -14.805 1.00 88.25 73 ARG A N 1
ATOM 538 C CA . ARG A 1 73 ? -6.288 -0.640 -14.674 1.00 88.25 73 ARG A CA 1
ATOM 539 C C . ARG A 1 73 ? -5.673 -1.462 -15.809 1.00 88.25 73 ARG A C 1
ATOM 541 O O . ARG A 1 73 ? -4.757 -0.978 -16.470 1.00 88.25 73 ARG A O 1
ATOM 548 N N . LYS A 1 74 ? -6.233 -2.642 -16.094 1.00 87.19 74 LYS A N 1
ATOM 549 C CA . LYS A 1 74 ? -5.784 -3.509 -17.191 1.00 87.19 74 LYS A CA 1
ATOM 550 C C . LYS A 1 74 ? -5.936 -2.839 -18.559 1.00 87.19 74 LYS A C 1
ATOM 552 O O . LYS A 1 74 ? -4.997 -2.833 -19.347 1.00 87.19 74 LYS A O 1
ATOM 557 N N . LYS A 1 75 ? -7.086 -2.208 -18.829 1.00 90.44 75 LYS A N 1
ATOM 558 C CA . LYS A 1 75 ? -7.331 -1.458 -20.080 1.00 90.44 75 LYS A CA 1
ATOM 559 C C . LYS A 1 75 ? -6.385 -0.271 -20.268 1.00 90.44 75 LYS A C 1
ATOM 561 O O . LYS A 1 75 ? -6.070 0.070 -21.401 1.00 90.44 75 LYS A O 1
ATOM 566 N N . ALA A 1 76 ? -5.926 0.337 -19.177 1.00 88.94 76 ALA A N 1
ATOM 567 C CA . ALA A 1 76 ? -4.936 1.410 -19.200 1.00 88.94 76 ALA A CA 1
ATOM 568 C C . ALA A 1 76 ? -3.492 0.912 -19.419 1.00 88.94 76 ALA A C 1
ATOM 570 O O . ALA A 1 76 ? -2.568 1.720 -19.404 1.00 88.94 76 ALA 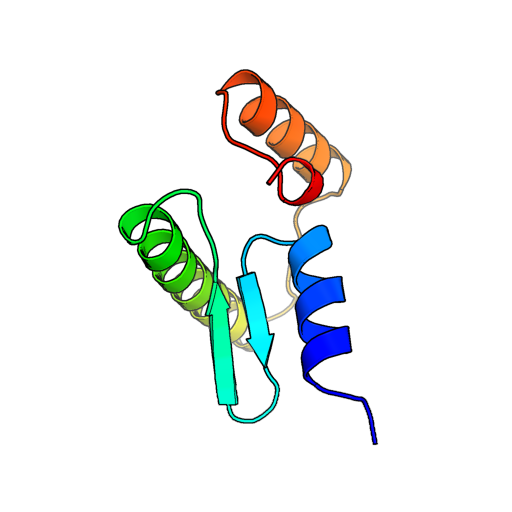A O 1
ATOM 571 N N . GLY A 1 77 ? -3.279 -0.399 -19.598 1.00 83.38 77 GLY A N 1
ATOM 572 C CA . GLY A 1 77 ? -1.949 -0.986 -19.785 1.00 83.38 77 GLY A CA 1
ATOM 573 C C . GLY A 1 77 ? -1.108 -1.030 -18.508 1.00 83.38 77 GLY A C 1
ATOM 574 O O . GLY A 1 77 ? 0.108 -1.192 -18.575 1.00 83.38 77 GLY A O 1
ATOM 575 N N . LEU A 1 78 ? -1.728 -0.874 -17.335 1.00 80.31 78 LEU A N 1
ATOM 576 C CA . LEU A 1 78 ? -1.036 -0.962 -16.055 1.00 80.31 78 LEU A CA 1
ATOM 577 C C . LEU A 1 78 ? -1.026 -2.420 -15.587 1.00 80.31 78 LEU A C 1
ATOM 579 O O . LEU A 1 78 ? -2.086 -2.996 -15.347 1.00 80.31 78 LEU A O 1
ATOM 583 N N . LEU A 1 79 ? 0.170 -2.987 -15.409 1.00 67.19 79 LEU A N 1
ATOM 584 C CA . LEU A 1 79 ? 0.358 -4.378 -14.982 1.00 67.19 79 LEU A CA 1
ATOM 585 C C . LEU A 1 79 ? -0.391 -4.669 -13.676 1.00 67.19 79 LEU A C 1
ATOM 587 O O . LEU A 1 79 ? -0.309 -3.889 -12.711 1.00 67.19 79 LEU A O 1
ATOM 591 N N . SER A 1 80 ? -1.107 -5.789 -13.636 1.00 64.44 80 SER A N 1
ATOM 592 C CA . SER A 1 80 ? -1.580 -6.381 -12.385 1.00 64.44 80 SER A CA 1
ATOM 593 C C . SER A 1 80 ? -0.424 -7.109 -11.681 1.00 64.44 80 SER A C 1
ATOM 595 O O . SER A 1 80 ? 0.530 -7.516 -12.339 1.00 64.44 80 SER A O 1
ATOM 597 N N . PRO A 1 81 ? -0.454 -7.260 -10.347 1.00 58.78 81 PRO A N 1
ATOM 598 C CA . PRO A 1 81 ? 0.591 -7.966 -9.609 1.00 58.78 81 PRO A CA 1
ATOM 599 C C . PRO A 1 81 ? 0.951 -9.373 -10.091 1.00 58.78 81 PRO A C 1
ATOM 601 O O . PRO A 1 81 ? 2.092 -9.785 -9.932 1.00 58.78 81 PRO A O 1
ATOM 604 N N . GLU A 1 82 ? -0.016 -10.098 -10.648 1.00 61.44 82 GLU A N 1
ATOM 605 C CA . GLU A 1 82 ? 0.183 -11.439 -11.207 1.00 61.44 82 GLU A CA 1
ATOM 606 C C . GLU A 1 82 ? 0.809 -11.430 -12.612 1.00 61.44 82 GLU A C 1
ATOM 608 O O . GLU A 1 82 ? 1.319 -12.452 -13.063 1.00 61.44 82 GLU A O 1
ATOM 613 N N . GLU A 1 83 ? 0.781 -10.281 -13.292 1.00 55.19 83 GLU A N 1
ATOM 614 C CA . GLU A 1 83 ? 1.347 -10.050 -14.626 1.00 55.19 83 GLU A CA 1
ATOM 615 C C . GLU A 1 83 ? 2.740 -9.379 -14.566 1.00 55.19 83 GLU A C 1
ATOM 617 O O . GLU A 1 83 ? 3.268 -8.990 -15.609 1.00 55.19 83 GLU A O 1
ATOM 622 N N . MET A 1 84 ? 3.321 -9.209 -13.367 1.00 52.81 84 MET A N 1
ATOM 623 C CA . MET A 1 84 ? 4.663 -8.638 -13.151 1.00 52.81 84 MET A CA 1
ATOM 624 C C . MET A 1 84 ? 5.750 -9.692 -12.970 1.00 52.81 84 MET A C 1
ATOM 626 O O . MET A 1 84 ? 5.495 -10.702 -12.277 1.00 52.81 84 MET A O 1
#

Sequence (84 aa):
MVNEPAALGAAARRASACLVQGNGVFAWGTSVEQAYLRVELVEHLAQIYLLAKTAGTLRNLPLDAVALLMDKRKKAGLLSPEEM

pLDDT: mean 88.11, std 12.24, range [43.41, 98.19]

Secondary structure (DSSP, 8-state):
---HHHHHHHHHTT-SEEE-TTS-EEE--SSHHHHHHHHHHHHHHHHHHHHHHHHS---PPPHHHHHHHHHHHHHTTPPPGGG-